Protein AF-A0AAE5VS14-F1 (afdb_monomer)

Structure (mmCIF, N/CA/C/O backbone):
data_AF-A0AAE5VS14-F1
#
_entry.id   AF-A0AAE5VS14-F1
#
loop_
_atom_site.group_PDB
_atom_site.id
_atom_site.type_symbol
_atom_site.label_atom_id
_atom_site.label_alt_id
_atom_site.label_comp_id
_atom_site.label_asym_id
_atom_site.label_entity_id
_atom_site.label_seq_id
_atom_site.pdbx_PDB_ins_code
_atom_site.Cartn_x
_atom_site.Cartn_y
_atom_site.Cartn_z
_atom_site.occupancy
_atom_site.B_iso_or_equiv
_atom_site.auth_seq_id
_atom_site.auth_comp_id
_atom_site.auth_asym_id
_atom_site.auth_atom_id
_atom_site.pdbx_PDB_model_num
ATOM 1 N N . MET A 1 1 ? 14.961 28.000 -51.908 1.00 37.44 1 MET A N 1
ATOM 2 C CA . MET A 1 1 ? 16.000 26.949 -51.874 1.00 37.44 1 MET A CA 1
ATOM 3 C C . MET A 1 1 ? 16.575 26.925 -50.455 1.00 37.44 1 MET A C 1
ATOM 5 O O . MET A 1 1 ? 17.171 27.910 -50.045 1.00 37.44 1 MET A O 1
ATOM 9 N N . LEU A 1 2 ? 16.226 25.896 -49.669 1.00 32.31 2 LEU A N 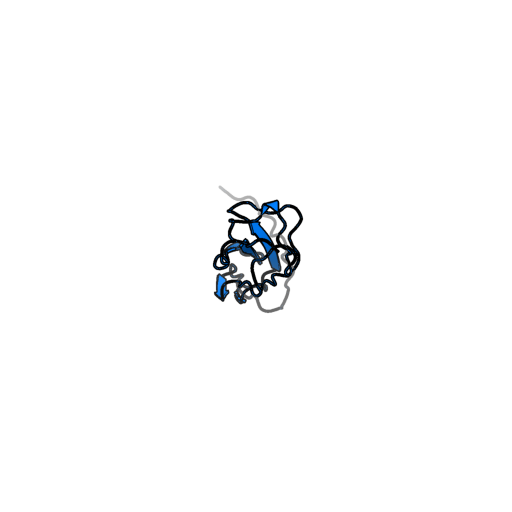1
ATOM 10 C CA . LEU A 1 2 ? 16.603 25.679 -48.256 1.00 32.31 2 LEU A CA 1
ATOM 11 C C . LEU A 1 2 ? 18.138 25.450 -48.143 1.00 32.31 2 LEU A C 1
ATOM 13 O O . LEU A 1 2 ? 18.753 25.036 -49.116 1.00 32.31 2 LEU A O 1
ATOM 17 N N . THR A 1 3 ? 18.859 25.623 -47.025 1.00 39.94 3 THR A N 1
ATOM 18 C CA . THR A 1 3 ? 18.577 25.064 -45.691 1.00 39.94 3 THR A CA 1
ATOM 19 C C . THR A 1 3 ? 19.567 25.609 -44.646 1.00 39.94 3 THR A C 1
ATOM 21 O O . THR A 1 3 ? 20.775 25.649 -44.879 1.00 39.94 3 THR A O 1
ATOM 24 N N . THR A 1 4 ? 19.066 25.965 -43.464 1.00 43.28 4 THR A N 1
ATOM 25 C CA . THR A 1 4 ? 19.843 26.400 -42.294 1.00 43.28 4 THR A CA 1
ATOM 26 C C . THR A 1 4 ? 20.615 25.229 -41.678 1.00 43.28 4 THR A C 1
ATOM 28 O O . THR A 1 4 ? 20.042 24.205 -41.311 1.00 43.28 4 THR A O 1
ATOM 31 N N . LYS A 1 5 ? 21.937 25.386 -41.548 1.00 42.94 5 LYS A N 1
ATOM 32 C CA . LYS A 1 5 ? 22.888 24.402 -41.007 1.00 42.94 5 LYS A CA 1
ATOM 33 C C . LYS A 1 5 ? 22.655 24.202 -39.503 1.00 42.94 5 LYS A C 1
ATOM 35 O O . LYS A 1 5 ? 23.189 24.929 -38.666 1.00 42.94 5 LYS A O 1
ATOM 40 N N . GLN A 1 6 ? 21.824 23.223 -39.161 1.00 40.31 6 GLN A N 1
ATOM 41 C CA . GLN A 1 6 ? 21.499 22.841 -37.790 1.00 40.31 6 GLN A CA 1
ATOM 42 C C . GLN A 1 6 ? 22.789 22.417 -37.060 1.00 40.31 6 GLN A C 1
ATOM 44 O O . GLN A 1 6 ? 23.431 21.428 -37.420 1.00 40.31 6 GLN A O 1
ATOM 49 N N . ARG A 1 7 ? 23.225 23.199 -36.059 1.00 48.75 7 ARG A N 1
ATOM 50 C CA . ARG A 1 7 ? 24.405 22.871 -35.243 1.00 48.75 7 ARG A CA 1
ATOM 51 C C . ARG A 1 7 ? 24.121 21.589 -34.467 1.00 48.75 7 ARG A C 1
ATOM 53 O O . ARG A 1 7 ? 23.408 21.588 -33.467 1.00 48.75 7 ARG A O 1
ATOM 60 N N . LYS A 1 8 ? 24.703 20.505 -34.970 1.00 38.94 8 LYS A N 1
ATOM 61 C CA . LYS A 1 8 ? 24.797 19.177 -34.369 1.00 38.94 8 LYS A CA 1
ATOM 62 C C . LYS A 1 8 ? 25.351 19.338 -32.947 1.00 38.94 8 LYS A C 1
ATOM 64 O O . LYS A 1 8 ? 26.550 19.556 -32.772 1.00 38.94 8 LYS A O 1
ATOM 69 N N . ARG A 1 9 ? 24.484 19.308 -31.927 1.00 51.72 9 ARG A N 1
ATOM 70 C CA . ARG A 1 9 ? 24.926 19.192 -30.531 1.00 51.72 9 ARG A CA 1
ATOM 71 C C . ARG A 1 9 ? 25.739 17.902 -30.460 1.00 51.72 9 ARG A C 1
ATOM 73 O O . ARG A 1 9 ? 25.226 16.835 -30.788 1.00 51.72 9 ARG A O 1
ATOM 80 N N . ARG A 1 10 ? 27.030 18.021 -30.142 1.00 48.91 10 ARG A N 1
ATOM 81 C CA . ARG A 1 10 ? 27.903 16.872 -29.901 1.00 48.91 10 ARG A CA 1
ATOM 82 C C . ARG A 1 10 ? 27.351 16.157 -28.670 1.00 48.91 10 ARG A C 1
ATOM 84 O O . ARG A 1 10 ? 27.578 16.608 -27.555 1.00 48.91 10 ARG A O 1
ATOM 91 N N . PHE A 1 11 ? 26.588 15.089 -28.873 1.00 52.47 11 PHE A N 1
ATOM 92 C CA . PHE A 1 11 ? 26.362 14.117 -27.816 1.00 52.47 11 PHE A CA 1
ATOM 93 C C . PHE A 1 11 ? 27.697 13.408 -27.609 1.00 52.47 11 PHE A C 1
ATOM 95 O O . PHE A 1 11 ? 28.242 12.819 -28.543 1.00 52.47 11 PHE A O 1
ATOM 102 N N . ALA A 1 12 ? 28.272 13.583 -26.422 1.00 47.09 12 ALA A N 1
ATOM 103 C CA . ALA A 1 12 ? 29.456 12.860 -26.001 1.00 47.09 12 ALA A CA 1
ATOM 104 C C . ALA A 1 12 ? 29.220 11.360 -26.221 1.00 47.09 12 ALA A C 1
ATOM 106 O O . ALA A 1 12 ? 28.187 10.823 -25.821 1.00 47.09 12 ALA A O 1
ATOM 107 N N . SER A 1 13 ? 30.163 10.707 -26.894 1.00 51.06 13 SER A N 1
ATOM 108 C CA . SER A 1 13 ? 30.152 9.261 -27.073 1.00 51.06 13 SER A CA 1
ATOM 109 C C . SER A 1 13 ? 30.439 8.619 -25.715 1.00 51.06 13 SER A C 1
ATOM 111 O O . SER A 1 13 ? 31.588 8.566 -25.284 1.00 51.06 13 SER A O 1
ATOM 113 N N . TYR A 1 14 ? 29.391 8.197 -25.009 1.00 48.03 14 TYR A N 1
ATOM 114 C CA . TYR A 1 14 ? 29.505 7.287 -23.875 1.00 48.03 14 TYR A CA 1
ATOM 115 C C . TYR A 1 14 ? 29.403 5.868 -24.436 1.00 48.03 14 TYR A C 1
ATOM 117 O O . TYR A 1 14 ? 28.315 5.386 -24.738 1.00 48.03 14 TYR A O 1
ATOM 125 N N . ILE A 1 15 ? 30.543 5.207 -24.633 1.00 49.66 15 ILE A N 1
ATOM 126 C CA . ILE A 1 15 ? 30.609 3.767 -24.919 1.00 49.66 15 ILE A CA 1
ATOM 127 C C . ILE A 1 15 ? 30.362 2.994 -23.616 1.00 49.66 15 ILE A C 1
ATOM 129 O O . ILE A 1 15 ? 31.256 2.402 -23.026 1.00 49.66 15 ILE A O 1
ATOM 133 N N . GLY A 1 16 ? 29.116 3.046 -23.158 1.00 50.25 16 GLY A N 1
ATOM 134 C CA . GLY A 1 16 ? 28.492 2.076 -22.267 1.00 50.25 16 GLY A CA 1
ATOM 135 C C . GLY A 1 16 ? 27.181 1.683 -22.939 1.00 50.25 16 GLY A C 1
ATOM 136 O O . GLY A 1 16 ? 26.482 2.565 -23.431 1.00 50.25 16 GLY A O 1
ATOM 137 N N . GLY A 1 17 ? 26.909 0.381 -23.069 1.00 56.41 17 GLY A N 1
ATOM 138 C CA . GLY A 1 17 ? 25.864 -0.167 -23.943 1.00 56.41 17 GLY A CA 1
ATOM 139 C C . GLY A 1 17 ? 24.584 0.673 -23.992 1.00 56.41 17 GLY A C 1
ATOM 140 O O . GLY A 1 17 ? 23.976 0.948 -22.957 1.00 56.41 17 GLY A O 1
ATOM 141 N N . VAL A 1 18 ? 24.180 1.079 -25.199 1.00 60.84 18 VAL A N 1
ATOM 142 C CA . VAL A 1 18 ? 22.934 1.819 -25.450 1.00 60.84 18 VAL A CA 1
ATOM 143 C C . VAL A 1 18 ? 21.733 0.902 -25.217 1.00 60.84 18 VAL A C 1
ATOM 145 O O . VAL A 1 18 ? 21.093 0.417 -26.144 1.00 60.84 18 VAL A O 1
ATOM 148 N N . THR A 1 19 ? 21.442 0.605 -23.954 1.00 71.50 19 THR A N 1
ATOM 149 C CA . THR A 1 19 ? 20.184 -0.044 -23.595 1.00 71.50 19 THR A CA 1
ATOM 150 C C . THR A 1 19 ? 19.063 0.954 -23.856 1.00 71.50 19 THR A C 1
ATOM 152 O O . THR A 1 19 ? 19.094 2.085 -23.369 1.00 71.50 19 THR A O 1
ATOM 155 N N . ASN A 1 20 ? 18.104 0.567 -24.700 1.00 85.94 20 ASN A N 1
ATOM 156 C CA . ASN A 1 20 ? 16.943 1.402 -24.978 1.00 85.94 20 ASN A CA 1
ATOM 157 C C . ASN A 1 20 ? 16.159 1.598 -23.667 1.00 85.94 20 ASN A C 1
ATOM 159 O O . ASN A 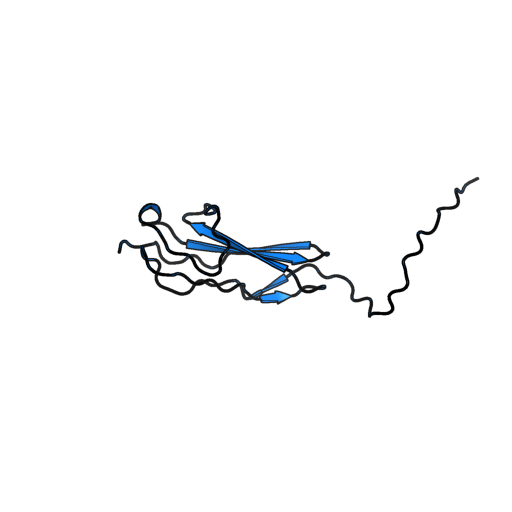1 20 ? 15.796 0.593 -23.047 1.00 85.94 20 ASN A O 1
ATOM 163 N N . PRO A 1 21 ? 15.902 2.840 -23.218 1.00 90.06 21 PRO A N 1
ATOM 164 C CA . PRO A 1 21 ? 15.152 3.067 -21.994 1.00 90.06 21 PRO A CA 1
ATOM 165 C C . PRO A 1 21 ? 13.768 2.410 -22.046 1.00 90.06 21 PRO A C 1
ATOM 167 O O . PRO A 1 21 ? 13.042 2.536 -23.031 1.00 90.06 21 PRO A O 1
ATOM 170 N N . ALA A 1 22 ? 13.397 1.733 -20.963 1.00 93.31 22 ALA A N 1
ATOM 171 C CA . ALA A 1 22 ? 12.118 1.052 -20.812 1.00 93.31 22 ALA A CA 1
ATOM 172 C C . ALA A 1 22 ? 11.367 1.619 -19.606 1.00 93.31 22 ALA A C 1
ATOM 174 O O . ALA A 1 22 ? 11.934 1.783 -18.516 1.00 93.31 22 ALA A O 1
ATOM 175 N N . ALA A 1 23 ? 10.088 1.937 -19.814 1.00 95.19 23 ALA A N 1
ATOM 176 C CA . ALA A 1 23 ? 9.226 2.443 -18.756 1.00 95.19 23 ALA A CA 1
ATOM 177 C C . ALA A 1 23 ? 9.048 1.386 -17.653 1.00 95.19 23 ALA A C 1
ATOM 179 O O . ALA A 1 23 ? 9.096 0.187 -17.944 1.00 95.19 23 ALA A O 1
ATOM 180 N N . PRO A 1 24 ? 8.845 1.802 -16.392 1.00 97.38 24 PRO A N 1
ATOM 181 C CA . PRO A 1 24 ? 8.670 0.847 -15.316 1.00 97.38 24 PRO A CA 1
ATOM 182 C C . PRO A 1 24 ? 7.401 0.014 -15.503 1.00 97.38 24 PRO A C 1
ATOM 184 O O . PRO A 1 24 ? 6.335 0.569 -15.770 1.00 97.38 24 PRO A O 1
ATOM 187 N N . ALA A 1 25 ? 7.496 -1.296 -15.293 1.00 97.38 25 ALA A N 1
ATOM 188 C CA . ALA A 1 25 ? 6.344 -2.193 -15.276 1.00 97.38 25 ALA A CA 1
ATOM 189 C C . ALA A 1 25 ? 6.355 -3.031 -13.998 1.00 97.38 25 ALA A C 1
ATOM 191 O O . ALA A 1 25 ? 7.401 -3.508 -13.562 1.00 97.38 25 ALA A O 1
ATOM 192 N N . ASN A 1 26 ? 5.192 -3.183 -13.367 1.00 97.31 26 ASN A N 1
ATOM 193 C CA . ASN A 1 26 ? 5.065 -3.973 -12.149 1.00 97.31 26 ASN A CA 1
ATOM 194 C C . ASN A 1 26 ? 4.966 -5.461 -12.483 1.00 97.31 26 ASN A C 1
ATOM 196 O O . ASN A 1 26 ? 4.156 -5.851 -13.319 1.00 97.31 26 ASN A O 1
ATOM 200 N N . THR A 1 27 ? 5.775 -6.276 -11.814 1.00 97.06 27 THR A N 1
ATOM 201 C CA . THR A 1 27 ? 5.724 -7.742 -11.915 1.00 97.06 27 THR A CA 1
ATOM 202 C C . THR A 1 27 ? 5.191 -8.384 -10.641 1.00 97.06 27 THR A C 1
ATOM 204 O O . THR A 1 27 ? 4.593 -9.453 -10.701 1.00 97.06 27 THR A O 1
ATOM 207 N N . VAL A 1 28 ? 5.370 -7.723 -9.495 1.00 97.31 28 VAL A N 1
ATOM 208 C CA . VAL A 1 28 ? 4.799 -8.130 -8.207 1.00 97.31 28 VAL A CA 1
ATOM 209 C C . VAL A 1 28 ? 4.247 -6.894 -7.513 1.00 97.31 28 VAL A C 1
ATOM 211 O O . VAL A 1 28 ? 4.983 -5.932 -7.274 1.00 97.31 28 VAL A O 1
ATOM 214 N N . ALA A 1 29 ? 2.959 -6.908 -7.181 1.00 96.12 29 ALA A N 1
ATOM 215 C CA . ALA A 1 29 ? 2.319 -5.799 -6.485 1.00 96.12 29 ALA A CA 1
ATOM 216 C C . ALA A 1 29 ? 2.912 -5.603 -5.073 1.00 96.12 29 ALA A C 1
ATOM 218 O O . ALA A 1 29 ? 3.357 -6.570 -4.447 1.00 96.12 29 ALA A O 1
ATOM 219 N N . PRO A 1 30 ? 2.914 -4.371 -4.535 1.00 97.44 30 PRO A N 1
ATOM 220 C CA . PRO A 1 30 ? 3.228 -4.158 -3.130 1.00 97.44 30 PRO A CA 1
ATOM 221 C C . PRO A 1 30 ? 2.201 -4.866 -2.238 1.00 97.44 30 PRO A C 1
ATOM 223 O O . PRO A 1 30 ? 1.017 -4.963 -2.567 1.00 97.44 30 PRO A O 1
ATOM 226 N N . ALA A 1 31 ? 2.651 -5.329 -1.080 1.00 97.81 31 ALA A N 1
ATOM 227 C CA . ALA A 1 31 ? 1.836 -6.023 -0.093 1.00 97.81 31 ALA A CA 1
ATOM 228 C C . ALA A 1 31 ? 1.992 -5.368 1.279 1.00 97.81 31 ALA A C 1
ATOM 230 O O . ALA A 1 31 ? 3.013 -4.740 1.560 1.00 97.81 31 ALA A O 1
ATOM 231 N N . ILE A 1 32 ? 0.980 -5.532 2.127 1.00 98.56 32 ILE A N 1
ATOM 232 C CA . ILE A 1 32 ? 1.004 -5.100 3.525 1.00 98.56 32 ILE A CA 1
ATOM 233 C C . ILE A 1 32 ? 0.928 -6.344 4.404 1.00 98.56 32 ILE A C 1
ATOM 235 O O . ILE A 1 32 ? 0.075 -7.202 4.187 1.00 98.56 32 ILE A O 1
ATOM 239 N N . THR A 1 33 ? 1.799 -6.417 5.403 1.00 98.38 33 THR A N 1
ATOM 240 C CA . THR A 1 33 ? 1.792 -7.444 6.449 1.00 98.38 33 THR A CA 1
ATOM 241 C C . THR A 1 33 ? 1.569 -6.811 7.819 1.00 98.38 33 THR A C 1
ATOM 243 O O . THR A 1 33 ? 1.942 -5.656 8.034 1.00 98.38 33 THR A O 1
ATOM 246 N N . GLY A 1 34 ? 1.025 -7.590 8.753 1.00 97.81 34 GLY A N 1
ATOM 247 C CA . GLY A 1 34 ? 0.657 -7.144 10.098 1.00 97.81 34 GLY A CA 1
ATOM 248 C C . GLY A 1 34 ? -0.858 -7.057 10.282 1.00 97.81 34 GLY A C 1
ATOM 249 O O . GLY A 1 34 ? -1.628 -7.238 9.336 1.00 97.81 34 GLY A O 1
ATOM 250 N N . THR A 1 35 ? -1.282 -6.788 11.514 1.00 97.81 35 THR A N 1
ATOM 251 C CA . THR A 1 35 ? -2.700 -6.665 11.870 1.00 97.81 35 THR A CA 1
ATOM 252 C C . THR A 1 35 ? -3.134 -5.210 11.756 1.00 97.81 35 THR A C 1
ATOM 254 O O . THR A 1 35 ? -2.514 -4.325 12.342 1.00 97.81 35 THR A O 1
ATOM 257 N N . ALA A 1 36 ? -4.213 -4.950 11.014 1.00 98.00 36 ALA A N 1
ATOM 258 C CA . ALA A 1 36 ? -4.815 -3.623 10.932 1.00 98.00 36 ALA A CA 1
ATOM 259 C C . ALA A 1 36 ? -5.550 -3.305 12.246 1.00 98.00 36 ALA A C 1
ATOM 261 O O . ALA A 1 36 ? -6.754 -3.495 12.364 1.00 98.00 36 ALA A O 1
ATOM 262 N N . GLN A 1 37 ? -4.805 -2.851 13.247 1.00 98.56 37 GLN A N 1
ATOM 263 C CA . GLN A 1 37 ? -5.300 -2.480 14.570 1.00 98.56 37 GLN A CA 1
ATOM 264 C C . GLN A 1 37 ? -4.597 -1.202 15.022 1.00 98.56 37 GLN A C 1
ATOM 266 O O . GLN A 1 37 ? -3.434 -0.967 14.682 1.00 98.56 37 GLN A O 1
ATOM 271 N N . VAL A 1 38 ? -5.300 -0.362 15.778 1.00 98.44 38 VAL A N 1
ATOM 272 C CA . VAL A 1 38 ? -4.721 0.863 16.342 1.00 98.44 38 VAL A CA 1
ATOM 273 C C . VAL A 1 38 ? -3.477 0.529 17.168 1.00 98.44 38 VAL A C 1
ATOM 275 O O . VAL A 1 38 ? -3.504 -0.351 18.022 1.00 98.44 38 VAL A O 1
ATOM 278 N N . GLY A 1 39 ? -2.373 1.229 16.900 1.00 97.81 39 GLY A N 1
ATOM 279 C CA . GLY A 1 39 ? -1.103 1.019 17.602 1.00 97.81 39 GLY A CA 1
ATOM 280 C C . GLY A 1 39 ? -0.273 -0.176 17.113 1.00 97.81 39 GLY A C 1
ATOM 281 O O . GLY A 1 39 ? 0.901 -0.263 17.467 1.00 97.81 39 GLY A O 1
ATOM 282 N N . GLN A 1 40 ? -0.819 -1.056 16.266 1.00 98.19 40 GLN A N 1
ATOM 283 C CA . GLN A 1 40 ? -0.057 -2.152 15.661 1.00 98.19 40 GLN A CA 1
ATOM 284 C C . GLN A 1 40 ? 0.703 -1.683 14.420 1.00 98.19 40 GLN A C 1
ATOM 286 O O . GLN A 1 40 ? 0.249 -0.824 13.665 1.00 98.19 40 GLN A O 1
ATOM 291 N N . THR A 1 41 ? 1.888 -2.251 14.200 1.00 98.44 41 THR A N 1
ATOM 292 C CA . THR A 1 41 ? 2.709 -1.885 13.041 1.00 98.44 41 THR A CA 1
ATOM 293 C C . THR A 1 41 ? 2.277 -2.668 11.810 1.00 98.44 41 THR A C 1
ATOM 295 O O . THR A 1 41 ? 2.299 -3.898 11.794 1.00 98.44 41 THR A O 1
ATOM 298 N N . LEU A 1 42 ? 1.949 -1.936 10.750 1.00 98.62 42 LEU A N 1
ATOM 299 C CA . LEU A 1 42 ? 1.845 -2.454 9.396 1.00 98.62 42 LEU A CA 1
ATOM 300 C C . LEU A 1 42 ? 3.166 -2.222 8.668 1.00 98.62 42 LEU A C 1
ATOM 302 O O . LEU A 1 42 ? 3.723 -1.123 8.707 1.00 98.62 42 LEU A O 1
ATOM 306 N N . THR A 1 43 ? 3.632 -3.239 7.954 1.00 98.50 43 THR A N 1
ATOM 307 C CA . THR A 1 43 ? 4.854 -3.179 7.144 1.00 98.50 43 THR A CA 1
ATOM 308 C C . THR A 1 43 ? 4.488 -3.375 5.687 1.00 98.50 43 THR A C 1
ATOM 310 O O . THR A 1 43 ? 3.740 -4.291 5.352 1.00 98.50 43 THR A O 1
ATOM 313 N N . ALA A 1 44 ? 5.010 -2.520 4.813 1.00 97.81 44 ALA A N 1
ATOM 314 C CA . ALA A 1 44 ? 4.743 -2.596 3.386 1.00 97.81 44 ALA A CA 1
ATOM 315 C C . ALA A 1 44 ? 5.977 -3.036 2.597 1.00 97.81 44 ALA A C 1
ATOM 317 O O . ALA A 1 44 ? 7.069 -2.492 2.770 1.00 97.81 44 ALA A O 1
ATOM 318 N N . SER A 1 45 ? 5.775 -3.962 1.662 1.00 95.75 45 SER A N 1
ATOM 319 C CA . SER A 1 45 ? 6.756 -4.266 0.625 1.00 95.75 45 SER A CA 1
ATOM 320 C C . SER A 1 45 ? 6.676 -3.233 -0.501 1.00 95.75 45 SER A C 1
ATOM 322 O O . SER A 1 45 ? 5.628 -2.641 -0.765 1.00 95.75 45 SER A O 1
ATOM 324 N N . ALA A 1 46 ? 7.798 -3.000 -1.180 1.00 90.25 46 ALA A N 1
ATOM 325 C CA . ALA A 1 46 ? 7.826 -2.120 -2.344 1.00 90.25 46 ALA A CA 1
ATOM 326 C C . ALA A 1 46 ? 7.091 -2.735 -3.551 1.00 90.25 46 ALA A C 1
ATOM 328 O O . ALA A 1 46 ? 6.567 -1.994 -4.376 1.00 90.25 46 ALA A O 1
ATOM 329 N N . GLY A 1 47 ? 7.009 -4.065 -3.636 1.00 94.12 47 GLY A N 1
ATOM 330 C CA . GLY A 1 47 ? 6.709 -4.773 -4.880 1.00 94.12 47 GLY A CA 1
ATOM 331 C C . GLY A 1 47 ? 7.959 -4.913 -5.755 1.00 94.12 47 GLY A C 1
ATOM 332 O O . GLY A 1 47 ? 9.055 -4.497 -5.373 1.00 94.12 47 GLY A O 1
ATOM 333 N N . THR A 1 48 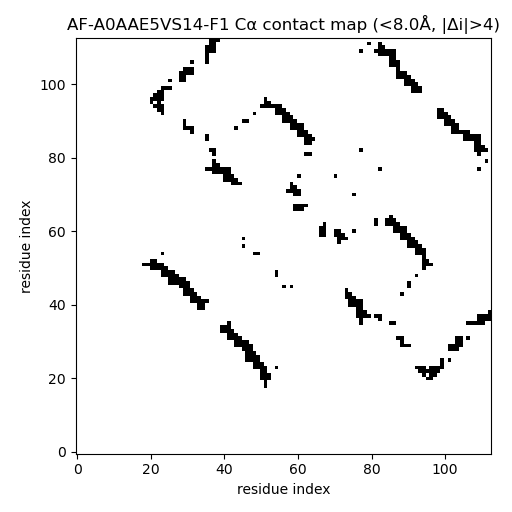? 7.798 -5.498 -6.937 1.00 96.44 48 THR A N 1
ATOM 334 C CA . THR A 1 48 ? 8.881 -5.693 -7.909 1.00 96.44 48 THR A CA 1
ATOM 335 C C . THR A 1 48 ? 8.530 -5.000 -9.213 1.00 96.44 48 THR A C 1
ATOM 337 O O . THR A 1 48 ? 7.400 -5.093 -9.699 1.00 96.44 48 THR A O 1
ATOM 340 N N . PHE A 1 49 ? 9.510 -4.290 -9.769 1.00 96.94 49 PHE A N 1
ATOM 341 C CA . PHE A 1 49 ? 9.362 -3.542 -11.007 1.00 96.94 49 PHE A CA 1
ATOM 342 C C . PHE A 1 49 ? 10.533 -3.821 -11.934 1.00 96.94 49 PHE A C 1
ATOM 344 O O . PHE A 1 49 ? 11.686 -3.857 -11.505 1.00 96.94 49 PHE A O 1
ATOM 351 N N . THR A 1 50 ? 10.226 -3.976 -13.212 1.00 96.50 50 THR A N 1
ATOM 352 C CA . THR A 1 50 ? 11.205 -3.895 -14.293 1.00 96.50 50 THR A CA 1
ATOM 353 C C . THR A 1 50 ? 11.314 -2.449 -14.770 1.00 96.50 50 THR A C 1
ATOM 355 O O . THR A 1 50 ? 10.517 -1.594 -14.381 1.00 96.50 50 THR A O 1
ATOM 358 N N . GLY A 1 51 ? 12.317 -2.158 -15.593 1.00 94.19 51 GLY A N 1
ATOM 359 C CA . GLY A 1 51 ? 12.543 -0.840 -16.178 1.00 94.19 51 GLY A CA 1
ATOM 360 C C . GLY A 1 51 ? 14.023 -0.608 -16.448 1.00 94.19 51 GLY A C 1
ATOM 361 O O . GLY A 1 51 ? 14.887 -1.206 -15.805 1.00 94.19 51 GLY A O 1
ATOM 362 N N . THR A 1 52 ? 14.322 0.251 -17.418 1.00 93.38 52 THR A N 1
ATOM 363 C CA . THR A 1 52 ? 15.703 0.599 -17.767 1.00 93.38 52 THR A CA 1
ATOM 364 C C . THR A 1 52 ? 15.809 2.109 -17.978 1.00 93.38 52 THR A C 1
ATOM 366 O O . THR A 1 52 ? 15.083 2.646 -18.815 1.00 93.38 52 THR A O 1
ATOM 369 N N . PRO A 1 53 ? 16.674 2.824 -17.234 1.00 91.44 53 PRO A N 1
ATOM 370 C CA . PRO A 1 53 ? 17.440 2.347 -16.074 1.00 91.44 53 PRO A CA 1
ATOM 371 C C . PRO A 1 53 ? 16.528 1.864 -14.932 1.00 91.44 53 PRO A C 1
ATOM 373 O O . PRO A 1 53 ? 15.320 2.118 -14.958 1.00 91.44 53 PRO A O 1
ATOM 376 N N . THR A 1 54 ? 17.107 1.170 -13.944 1.00 94.56 54 THR A N 1
ATOM 377 C CA . THR A 1 54 ? 16.375 0.670 -12.770 1.00 94.56 54 THR A CA 1
ATOM 378 C C . THR A 1 54 ? 15.519 1.784 -12.155 1.00 94.56 54 THR A C 1
ATOM 380 O O . THR A 1 54 ? 16.056 2.857 -11.864 1.00 94.56 54 THR A O 1
ATOM 383 N N . PRO A 1 55 ? 14.205 1.571 -11.963 1.00 96.50 55 PRO A N 1
ATOM 384 C CA . PRO A 1 55 ? 13.326 2.612 -11.446 1.00 96.50 55 PRO A CA 1
ATOM 385 C C . PRO A 1 55 ? 13.634 2.981 -9.990 1.00 96.50 55 PRO A C 1
ATOM 387 O O . PRO A 1 55 ? 13.867 2.110 -9.153 1.00 96.50 55 PRO A O 1
ATOM 390 N N . THR A 1 56 ? 13.534 4.267 -9.661 1.00 97.06 56 THR A N 1
ATOM 391 C CA . THR A 1 56 ? 13.432 4.739 -8.275 1.00 97.06 56 THR A CA 1
ATOM 392 C C . THR A 1 56 ? 12.030 4.454 -7.748 1.00 97.06 56 THR A C 1
ATOM 394 O O . THR A 1 56 ? 11.045 4.641 -8.470 1.00 97.06 56 THR A O 1
ATOM 397 N N . ILE A 1 57 ? 11.941 4.016 -6.493 1.00 96.88 57 ILE A N 1
ATOM 398 C CA . ILE A 1 57 ? 10.686 3.621 -5.860 1.00 96.88 57 ILE A CA 1
ATOM 399 C C . ILE A 1 57 ? 10.319 4.590 -4.737 1.00 96.88 57 ILE A C 1
ATOM 401 O O . ILE A 1 57 ? 11.052 4.721 -3.761 1.00 96.88 57 ILE A O 1
ATOM 405 N N . ASP A 1 58 ? 9.140 5.191 -4.852 1.00 96.62 58 ASP A N 1
ATOM 406 C CA . ASP A 1 58 ? 8.507 6.007 -3.819 1.00 96.62 58 ASP A CA 1
ATOM 407 C C . ASP A 1 58 ? 7.253 5.306 -3.295 1.00 96.62 58 ASP A C 1
ATOM 409 O O . ASP A 1 58 ? 6.621 4.519 -4.003 1.00 96.62 58 ASP A O 1
ATOM 413 N N . ARG A 1 59 ? 6.853 5.598 -2.057 1.00 96.88 59 ARG A N 1
ATOM 414 C CA . ARG A 1 59 ? 5.687 4.963 -1.435 1.00 96.88 59 ARG A CA 1
ATOM 415 C C . ARG A 1 59 ? 4.859 5.965 -0.656 1.00 96.88 59 ARG A C 1
ATOM 417 O O . ARG A 1 59 ? 5.402 6.922 -0.125 1.00 96.88 59 ARG A O 1
ATOM 424 N N . GLN A 1 60 ? 3.560 5.715 -0.573 1.00 98.19 60 GLN A N 1
ATOM 425 C CA . GLN A 1 60 ? 2.602 6.556 0.136 1.00 98.19 60 GLN A CA 1
ATOM 426 C C . GLN A 1 60 ? 1.528 5.680 0.779 1.00 98.19 60 GLN A C 1
ATOM 428 O O . GLN A 1 60 ? 0.869 4.904 0.083 1.00 98.19 60 GLN A O 1
ATOM 433 N N . TRP A 1 61 ? 1.327 5.813 2.088 1.00 98.56 61 TRP A N 1
ATOM 434 C CA . TRP A 1 61 ? 0.229 5.141 2.780 1.00 98.56 61 TRP A CA 1
ATOM 435 C C . TRP A 1 61 ? -1.104 5.847 2.536 1.00 98.56 61 TRP A C 1
ATOM 437 O O . TRP A 1 61 ? -1.176 7.078 2.465 1.00 98.56 61 TRP A O 1
ATOM 447 N N . ILE A 1 62 ? -2.158 5.049 2.400 1.00 98.69 62 ILE A N 1
ATOM 448 C CA . ILE A 1 62 ? -3.520 5.478 2.099 1.00 98.69 62 ILE A CA 1
ATOM 449 C C . ILE A 1 62 ? -4.455 4.824 3.113 1.00 98.69 62 ILE A C 1
ATOM 451 O O . ILE A 1 62 ? -4.426 3.606 3.286 1.00 98.69 62 ILE A O 1
ATOM 455 N N . VAL A 1 63 ? -5.315 5.616 3.746 1.00 98.69 63 VAL A N 1
ATOM 456 C CA . VAL A 1 63 ? -6.315 5.140 4.706 1.00 98.69 63 VAL A CA 1
ATOM 457 C C . VAL A 1 63 ? -7.693 5.593 4.248 1.00 98.69 63 VAL A C 1
ATOM 459 O O . VAL A 1 63 ? -7.919 6.775 3.998 1.00 98.69 63 VAL A O 1
ATOM 462 N N . GLY A 1 64 ? -8.623 4.647 4.097 1.00 97.44 64 GLY A N 1
ATOM 463 C CA . GLY A 1 64 ? -9.990 4.949 3.655 1.00 97.44 64 GLY A CA 1
ATOM 464 C C . GLY A 1 64 ? -10.062 5.649 2.292 1.00 97.44 64 GLY A C 1
ATOM 465 O O . GLY A 1 64 ? -10.993 6.406 2.050 1.00 97.44 64 GLY A O 1
ATOM 466 N N . GLY A 1 65 ? -9.063 5.437 1.429 1.00 97.19 65 GLY A N 1
ATOM 467 C CA . GLY A 1 65 ? -8.972 6.058 0.104 1.00 97.19 65 GLY A CA 1
ATOM 468 C C . GLY A 1 65 ? -8.192 7.375 0.046 1.00 97.19 65 GLY A C 1
ATOM 469 O O . GLY A 1 65 ? -7.907 7.840 -1.054 1.00 97.19 65 GLY A O 1
ATOM 470 N N . PHE A 1 66 ? -7.773 7.936 1.183 1.00 97.88 66 PHE A N 1
ATOM 471 C CA . PHE A 1 66 ? -7.032 9.200 1.237 1.00 97.88 66 PHE A CA 1
ATOM 472 C C . PHE A 1 66 ? -5.564 8.989 1.604 1.00 97.88 66 PHE A C 1
ATOM 474 O O . PHE A 1 66 ? -5.243 8.183 2.477 1.00 97.88 66 PHE A O 1
ATOM 481 N N . GLU A 1 67 ? -4.664 9.719 0.944 1.00 97.69 67 GLU A N 1
ATOM 482 C CA . GLU A 1 67 ? -3.239 9.715 1.281 1.00 97.69 67 GLU A CA 1
ATOM 483 C C . GLU A 1 67 ? -3.018 10.291 2.684 1.00 97.69 67 GLU A C 1
ATOM 485 O O . GLU A 1 67 ? -3.582 11.326 3.034 1.00 97.69 67 GLU A O 1
ATOM 490 N N . VAL A 1 68 ? -2.180 9.632 3.485 1.00 97.81 68 VAL A N 1
ATOM 491 C CA . VAL A 1 68 ? -1.789 10.127 4.808 1.00 97.81 68 VAL A CA 1
ATOM 492 C C . VAL A 1 68 ? -0.551 11.022 4.672 1.00 97.81 68 VAL A C 1
ATOM 494 O O . VAL A 1 68 ? 0.527 10.510 4.353 1.00 97.81 68 VAL A O 1
ATOM 497 N N . PRO A 1 69 ? -0.640 12.340 4.928 1.00 96.38 69 PRO A N 1
ATOM 498 C CA . PRO A 1 69 ? 0.500 13.238 4.766 1.00 96.38 69 PRO A CA 1
ATOM 499 C C . 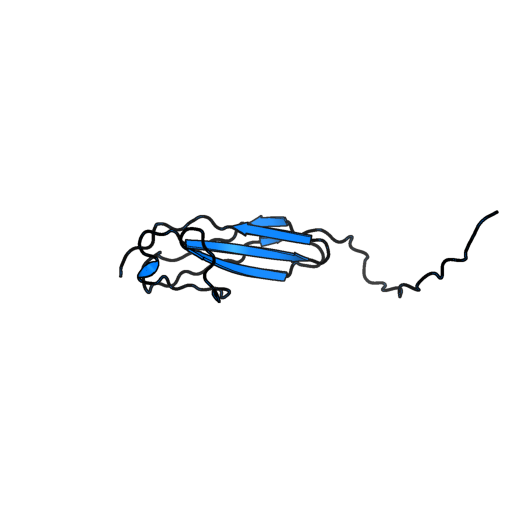PRO A 1 69 ? 1.717 12.786 5.585 1.00 96.38 69 PRO A C 1
ATOM 501 O O . PRO A 1 69 ? 1.594 12.436 6.759 1.00 96.38 69 PRO A O 1
ATOM 504 N N . GLY A 1 70 ? 2.894 12.771 4.956 1.00 96.00 70 GLY A N 1
AT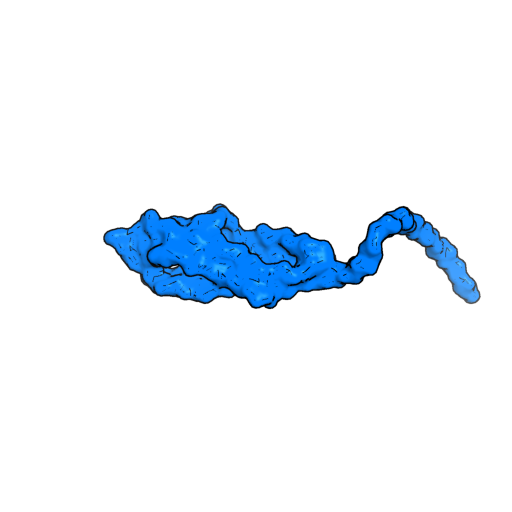OM 505 C CA . GLY A 1 70 ? 4.153 12.375 5.600 1.00 96.00 70 GLY A CA 1
ATOM 506 C C . GLY A 1 70 ? 4.378 10.863 5.723 1.00 96.00 70 GLY A C 1
ATOM 507 O O . GLY A 1 70 ? 5.467 10.437 6.105 1.00 96.00 70 GLY A O 1
ATOM 508 N N . ALA A 1 71 ? 3.395 10.029 5.378 1.00 97.31 71 ALA A N 1
ATOM 509 C CA . ALA A 1 71 ? 3.502 8.580 5.502 1.00 97.31 71 ALA A CA 1
ATOM 510 C C . ALA A 1 71 ? 4.176 7.945 4.270 1.00 97.31 71 ALA A C 1
ATOM 512 O O . ALA A 1 71 ? 3.542 7.244 3.478 1.00 97.31 71 ALA A O 1
ATOM 513 N N . PHE A 1 72 ? 5.484 8.176 4.131 1.00 96.62 72 PHE A N 1
ATOM 514 C CA . PHE A 1 72 ? 6.314 7.627 3.047 1.00 96.62 72 PHE A CA 1
ATOM 515 C C . PHE A 1 72 ? 7.197 6.441 3.490 1.00 96.62 72 PHE A C 1
ATOM 517 O O . PHE A 1 72 ? 7.748 5.713 2.659 1.00 96.62 72 PHE A O 1
ATOM 524 N N . GLY A 1 73 ? 7.327 6.217 4.803 1.00 95.12 73 GLY A N 1
ATOM 525 C CA . GLY A 1 73 ? 8.210 5.211 5.413 1.00 95.12 73 GLY A CA 1
ATOM 526 C C . GLY A 1 73 ? 7.666 3.781 5.364 1.00 95.12 73 GLY A C 1
ATOM 527 O O . GLY A 1 73 ? 6.456 3.578 5.249 1.00 95.12 73 GLY A O 1
ATOM 528 N N . LEU A 1 74 ? 8.559 2.780 5.406 1.00 96.56 74 LEU A N 1
ATOM 529 C CA . LEU A 1 74 ? 8.239 1.351 5.202 1.00 96.56 74 LEU A CA 1
ATOM 530 C C . LEU A 1 74 ? 7.138 0.817 6.118 1.00 96.56 74 LEU A C 1
ATOM 532 O O . LEU A 1 74 ? 6.433 -0.121 5.745 1.00 96.56 74 LEU A O 1
ATOM 536 N N . THR A 1 75 ? 6.980 1.446 7.273 1.00 98.00 75 THR A N 1
ATOM 537 C CA . THR A 1 75 ? 5.992 1.106 8.281 1.00 98.00 75 THR A CA 1
ATOM 538 C C . THR A 1 75 ? 4.920 2.183 8.410 1.00 98.00 75 THR A C 1
ATOM 540 O O . THR A 1 75 ? 5.122 3.352 8.069 1.00 98.00 75 THR A O 1
ATOM 543 N N . PHE A 1 76 ? 3.764 1.770 8.913 1.00 98.31 76 PHE A N 1
ATOM 544 C CA . PHE A 1 76 ? 2.667 2.645 9.293 1.00 98.31 76 PHE A CA 1
ATOM 545 C C . PHE A 1 76 ? 1.970 2.082 10.523 1.00 98.31 76 PHE A C 1
ATOM 547 O O . PHE A 1 76 ? 1.792 0.873 10.640 1.00 98.31 76 PHE A O 1
ATOM 554 N N . VAL A 1 77 ? 1.568 2.965 11.430 1.00 98.38 77 VAL A N 1
ATOM 555 C CA . VAL A 1 77 ? 0.827 2.603 12.638 1.00 98.38 77 VAL A CA 1
ATOM 556 C C . VAL A 1 77 ? -0.550 3.262 12.552 1.00 98.38 77 VAL A C 1
ATOM 558 O O . VAL A 1 77 ? -0.616 4.497 12.600 1.00 98.38 77 VAL A O 1
ATOM 561 N N . PRO A 1 78 ? -1.638 2.482 12.397 1.00 98.12 78 PRO A N 1
ATOM 562 C CA . PRO A 1 78 ? -2.992 3.016 12.396 1.00 98.12 78 PRO A CA 1
ATOM 563 C C . PRO A 1 78 ? -3.322 3.739 13.704 1.00 98.12 78 PRO A C 1
ATOM 565 O O . PRO A 1 78 ? -2.898 3.340 14.794 1.00 98.12 78 PRO A O 1
ATOM 568 N N . ARG A 1 79 ? -4.105 4.810 13.590 1.00 97.75 79 ARG A N 1
ATOM 569 C CA . ARG A 1 79 ? -4.531 5.682 14.691 1.00 97.75 79 ARG A CA 1
ATOM 570 C C . ARG A 1 79 ? -6.013 5.471 14.984 1.00 97.75 79 ARG A C 1
ATOM 572 O O . ARG A 1 79 ? -6.741 4.926 14.163 1.00 97.75 79 ARG A O 1
ATOM 579 N N . ALA A 1 80 ? -6.494 5.979 16.117 1.00 97.75 80 ALA A N 1
ATOM 580 C CA . ALA A 1 80 ? -7.906 5.861 16.502 1.00 97.75 80 ALA A CA 1
ATOM 581 C C . ALA A 1 80 ? -8.885 6.359 15.415 1.00 97.75 80 ALA A C 1
ATOM 583 O O . ALA A 1 80 ? -9.913 5.740 15.169 1.00 97.75 80 ALA A O 1
ATOM 584 N N . GLN A 1 81 ? -8.532 7.430 14.698 1.00 97.44 81 GLN A N 1
ATOM 585 C CA . GLN A 1 81 ? -9.329 7.983 13.592 1.00 97.44 81 GLN A CA 1
ATOM 586 C C . GLN A 1 81 ? -9.402 7.087 12.337 1.00 97.44 81 GLN A C 1
ATOM 588 O O . GLN A 1 81 ? -10.139 7.397 11.394 1.00 97.44 81 GLN A O 1
ATOM 593 N N . ASP A 1 82 ? -8.597 6.026 12.284 1.00 98.06 82 ASP A N 1
ATOM 594 C CA . ASP A 1 82 ? -8.511 5.107 11.152 1.00 98.06 82 ASP A CA 1
ATOM 595 C C . ASP A 1 82 ? -9.426 3.887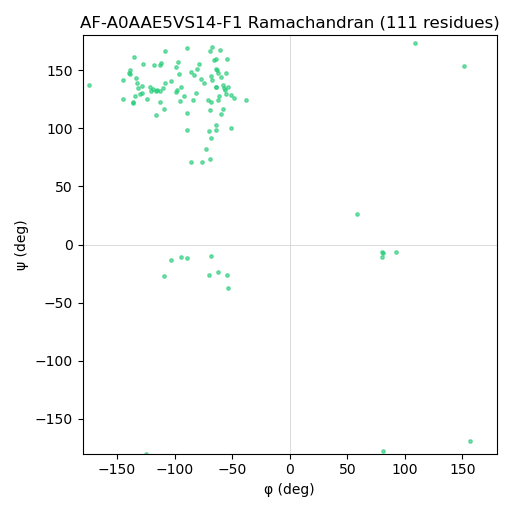 11.334 1.00 98.06 82 ASP A C 1
ATOM 597 O O . ASP A 1 82 ? -9.639 3.149 10.374 1.00 98.06 82 ASP A O 1
ATOM 601 N N . VAL A 1 83 ? -10.001 3.691 12.530 1.00 98.44 83 VAL A N 1
ATOM 602 C CA . VAL A 1 83 ? -10.909 2.576 12.839 1.00 98.44 83 VAL A CA 1
ATOM 603 C C . VAL A 1 83 ? -12.064 2.516 11.836 1.00 98.44 83 VAL A C 1
ATOM 605 O O . VAL A 1 83 ? -12.652 3.533 11.463 1.00 98.44 83 VAL A O 1
ATOM 608 N N . GLY A 1 84 ? -12.364 1.305 11.364 1.00 98.25 84 GLY A N 1
ATOM 609 C CA . GLY A 1 84 ? -13.377 1.039 10.342 1.00 98.25 84 GLY A CA 1
ATOM 610 C C . GLY A 1 84 ? -12.915 1.292 8.901 1.00 98.25 84 GLY A C 1
ATOM 611 O O . GLY A 1 84 ? -13.628 0.928 7.967 1.00 98.25 84 GLY A O 1
ATOM 612 N N . LYS A 1 85 ? -11.724 1.866 8.682 1.00 98.56 85 LYS A N 1
ATOM 613 C CA . LYS A 1 85 ? -11.169 2.115 7.341 1.00 98.56 85 LYS A CA 1
ATOM 614 C C . LYS A 1 85 ? -10.175 1.027 6.951 1.00 98.56 85 LYS A C 1
ATOM 616 O O . LYS A 1 85 ? -9.507 0.445 7.797 1.00 98.56 85 LYS A O 1
ATOM 621 N N . THR A 1 86 ? -10.026 0.778 5.654 1.00 98.50 86 THR A N 1
ATOM 622 C CA . THR A 1 86 ? -8.957 -0.087 5.130 1.00 98.50 86 THR A CA 1
ATOM 623 C C . THR A 1 86 ? -7.676 0.708 4.908 1.00 98.50 86 THR A C 1
ATOM 625 O O . THR A 1 86 ? -7.739 1.869 4.486 1.00 98.50 86 THR A O 1
ATOM 628 N N . VAL A 1 87 ? -6.526 0.059 5.075 1.00 98.69 87 VAL A N 1
ATOM 629 C CA . VAL A 1 87 ? -5.212 0.621 4.755 1.00 98.69 87 VAL A CA 1
ATOM 630 C C . VAL A 1 87 ? -4.705 0.034 3.437 1.00 98.69 87 VAL A C 1
ATOM 632 O O . VAL A 1 87 ? -4.881 -1.152 3.153 1.00 98.69 87 VAL A O 1
ATOM 635 N N . ARG A 1 88 ? -4.077 0.871 2.613 1.00 98.62 88 ARG A N 1
ATOM 636 C CA . ARG A 1 88 ? -3.344 0.493 1.399 1.00 98.62 88 ARG A CA 1
ATOM 637 C C . ARG A 1 88 ? -2.014 1.233 1.349 1.00 98.62 88 ARG A C 1
ATOM 639 O O . ARG A 1 88 ? -1.849 2.281 1.971 1.00 98.62 88 ARG A O 1
ATOM 646 N N . VAL A 1 89 ? -1.087 0.726 0.548 1.00 98.44 89 VAL A N 1
ATOM 647 C CA . VAL A 1 89 ? 0.120 1.455 0.158 1.00 98.44 89 VAL A CA 1
ATOM 648 C C . VAL A 1 89 ? 0.116 1.628 -1.355 1.00 98.44 89 VAL A C 1
ATOM 650 O O . VAL A 1 89 ? -0.179 0.691 -2.100 1.00 98.44 89 VAL A O 1
ATOM 653 N N . ARG A 1 90 ? 0.418 2.841 -1.819 1.00 98.19 90 ARG A N 1
ATOM 654 C CA . ARG A 1 90 ? 0.742 3.112 -3.218 1.00 98.19 90 ARG A CA 1
ATOM 655 C C . ARG A 1 90 ? 2.247 3.098 -3.371 1.00 98.19 90 ARG A C 1
ATOM 657 O O . ARG A 1 90 ? 2.919 3.911 -2.742 1.00 98.19 90 ARG A O 1
ATOM 664 N N . THR A 1 91 ? 2.746 2.261 -4.265 1.00 98.19 91 THR A N 1
ATOM 665 C CA . THR A 1 91 ? 4.116 2.350 -4.754 1.00 98.19 91 THR A CA 1
ATOM 666 C C . THR A 1 91 ? 4.133 3.067 -6.098 1.00 98.19 91 THR A C 1
ATOM 668 O O . THR A 1 91 ? 3.374 2.722 -7.004 1.00 98.19 91 THR A O 1
ATOM 671 N N . ARG A 1 92 ? 5.014 4.056 -6.233 1.00 97.56 92 ARG A N 1
ATOM 672 C CA . ARG A 1 92 ? 5.319 4.747 -7.483 1.00 97.56 92 ARG A CA 1
ATOM 673 C C . ARG A 1 92 ? 6.714 4.343 -7.935 1.00 97.56 92 ARG A C 1
ATOM 675 O O . ARG A 1 92 ? 7.685 4.665 -7.259 1.00 97.56 92 ARG A O 1
ATOM 682 N N . ALA A 1 93 ? 6.813 3.681 -9.081 1.00 97.50 93 ALA A N 1
ATOM 683 C CA . ALA A 1 93 ? 8.090 3.424 -9.733 1.00 97.50 93 ALA A CA 1
ATOM 684 C C . ALA A 1 93 ? 8.320 4.465 -10.830 1.00 97.50 93 ALA A C 1
ATOM 686 O O . ALA A 1 93 ? 7.416 4.746 -11.621 1.00 97.50 93 ALA A O 1
ATOM 687 N N . GLN A 1 94 ? 9.515 5.048 -10.876 1.00 96.56 94 GLN A N 1
ATOM 688 C CA . GLN A 1 94 ? 9.880 6.102 -11.818 1.00 96.56 94 GLN A CA 1
ATOM 689 C C . GLN A 1 94 ? 11.251 5.826 -12.438 1.00 96.56 94 GLN A C 1
ATOM 691 O O . GLN A 1 94 ? 12.233 5.650 -11.728 1.00 96.56 94 GLN A O 1
ATOM 696 N N . SER A 1 95 ? 11.328 5.859 -13.765 1.00 93.75 95 SER A N 1
ATOM 697 C CA . SER A 1 95 ? 12.583 5.892 -14.521 1.00 93.75 95 SER A CA 1
ATOM 698 C C . SER A 1 95 ? 12.598 7.099 -15.465 1.00 93.75 95 SER A C 1
ATOM 700 O O . SER A 1 95 ? 11.641 7.875 -15.525 1.00 93.75 95 SER A O 1
ATOM 702 N N . LEU A 1 96 ? 13.683 7.262 -16.228 1.00 91.75 96 LEU A N 1
ATOM 703 C CA . LEU A 1 96 ?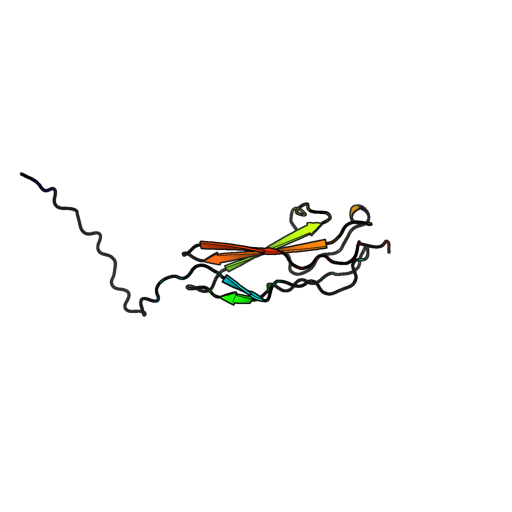 13.758 8.277 -17.287 1.00 91.75 96 LEU A CA 1
ATOM 704 C C . LEU A 1 96 ? 12.724 8.050 -18.402 1.00 91.75 96 LEU A C 1
ATOM 706 O O . LEU A 1 96 ? 12.355 8.997 -19.088 1.00 91.75 96 LEU A O 1
ATOM 710 N N . ALA A 1 97 ? 12.253 6.812 -18.574 1.00 93.12 97 ALA A N 1
ATOM 711 C CA . ALA A 1 97 ? 11.296 6.440 -19.611 1.00 93.12 97 ALA A CA 1
ATOM 712 C C . ALA A 1 97 ? 9.827 6.585 -19.175 1.00 93.12 97 ALA A C 1
ATOM 714 O O . ALA A 1 97 ? 8.935 6.496 -20.015 1.00 93.12 97 ALA A O 1
ATOM 715 N N . GLY A 1 98 ? 9.542 6.797 -17.883 1.00 94.31 98 GLY A N 1
ATOM 716 C CA . GLY A 1 98 ? 8.169 6.986 -17.414 1.00 94.31 98 GLY A CA 1
ATOM 717 C C . GLY A 1 98 ? 7.947 6.663 -15.941 1.00 94.31 98 GLY A C 1
ATOM 718 O O . GLY A 1 98 ? 8.889 6.479 -15.167 1.00 94.31 98 GLY A O 1
ATOM 719 N N . LYS A 1 99 ? 6.670 6.605 -15.548 1.00 97.06 99 LYS A N 1
ATOM 720 C CA . LYS A 1 99 ? 6.238 6.308 -14.176 1.00 97.06 99 LYS A CA 1
ATOM 721 C C . LYS A 1 99 ? 5.026 5.384 -14.174 1.00 97.06 99 LYS A C 1
ATOM 723 O O . LYS A 1 99 ? 4.160 5.517 -15.033 1.00 97.06 99 LYS A O 1
ATOM 728 N N . VAL A 1 100 ? 4.929 4.527 -13.163 1.00 97.69 100 VAL A N 1
ATOM 729 C CA . VAL A 1 100 ? 3.740 3.709 -12.886 1.00 97.69 100 VAL A CA 1
ATOM 730 C C . VAL A 1 100 ? 3.402 3.775 -11.400 1.00 97.69 100 VAL A C 1
ATOM 732 O O . VAL A 1 100 ? 4.296 3.821 -10.554 1.00 97.69 100 VAL A O 1
ATOM 735 N N . ASN A 1 101 ? 2.108 3.791 -11.089 1.00 97.31 101 ASN A N 1
ATOM 736 C CA . ASN A 1 101 ? 1.589 3.712 -9.727 1.00 97.31 101 ASN A CA 1
ATOM 737 C C . ASN A 1 101 ? 0.860 2.383 -9.549 1.00 97.31 101 ASN A C 1
ATOM 739 O O . ASN A 1 101 ? 0.016 2.035 -10.372 1.00 97.31 101 ASN A O 1
ATOM 743 N N . VAL A 1 102 ? 1.147 1.677 -8.460 1.00 98.19 102 VAL A N 1
ATOM 744 C CA . VAL A 1 102 ? 0.493 0.411 -8.117 1.00 98.19 102 VAL A CA 1
ATOM 745 C C . VAL A 1 102 ? 0.050 0.453 -6.666 1.00 98.19 102 VAL A C 1
ATOM 747 O O . VAL A 1 102 ? 0.798 0.892 -5.793 1.00 98.19 102 VAL A O 1
ATOM 750 N N . LEU A 1 103 ? -1.178 0.012 -6.414 1.00 98.06 103 LEU A N 1
ATOM 751 C CA . LEU A 1 103 ? -1.729 -0.128 -5.072 1.00 98.06 103 LEU A CA 1
ATOM 752 C C . LEU A 1 103 ? -1.564 -1.560 -4.577 1.00 98.06 103 LEU A C 1
ATOM 754 O O . LEU A 1 103 ? -1.697 -2.509 -5.347 1.00 98.06 103 LEU A O 1
ATOM 758 N N . SER A 1 104 ? -1.366 -1.708 -3.273 1.00 98.38 104 SER A N 1
ATOM 759 C CA . SER A 1 104 ? -1.545 -2.996 -2.616 1.00 98.38 104 SER A CA 1
ATOM 760 C C . SER A 1 104 ? -3.019 -3.403 -2.581 1.00 98.38 104 SER A C 1
ATOM 762 O O . SER A 1 104 ? -3.935 -2.578 -2.740 1.00 98.38 104 SER A O 1
ATOM 764 N N . ALA A 1 105 ? -3.251 -4.677 -2.266 1.00 98.06 105 ALA A N 1
ATOM 765 C CA . ALA A 1 105 ? -4.533 -5.105 -1.725 1.00 98.06 105 ALA A CA 1
ATOM 766 C C . ALA A 1 105 ? -4.879 -4.283 -0.459 1.00 98.06 105 ALA A C 1
ATOM 768 O O . ALA A 1 105 ? -3.966 -3.844 0.255 1.00 98.06 105 ALA A O 1
ATOM 769 N N . PRO A 1 106 ? -6.173 -4.026 -0.194 1.00 98.12 106 PRO A N 1
ATOM 770 C CA . PRO A 1 106 ? -6.591 -3.419 1.062 1.00 98.12 106 PRO A CA 1
ATOM 771 C C . PRO A 1 106 ? -6.366 -4.397 2.215 1.00 98.12 106 PRO A C 1
ATOM 773 O O . PRO A 1 106 ? -6.564 -5.601 2.062 1.00 98.12 106 PRO A O 1
ATOM 776 N N . THR A 1 107 ? -6.005 -3.877 3.384 1.00 98.50 107 THR A N 1
ATOM 777 C CA . THR A 1 107 ? -6.115 -4.642 4.630 1.00 98.50 107 THR A CA 1
ATOM 778 C C . THR A 1 107 ? -7.583 -4.888 4.983 1.00 98.50 107 THR A C 1
ATOM 780 O O . THR A 1 107 ? -8.485 -4.242 4.440 1.00 98.50 107 THR A O 1
ATOM 783 N N . ALA A 1 108 ? -7.826 -5.743 5.981 1.00 97.88 108 ALA A N 1
ATOM 784 C CA . ALA A 1 108 ? -9.070 -5.673 6.741 1.00 97.88 108 ALA A CA 1
ATOM 785 C C . ALA A 1 108 ? -9.279 -4.255 7.312 1.00 97.88 108 ALA A C 1
ATOM 787 O O . ALA A 1 108 ? -8.329 -3.466 7.423 1.00 97.88 108 ALA A O 1
ATOM 788 N N . ALA A 1 109 ? -10.524 -3.929 7.657 1.00 98.31 109 ALA A N 1
ATOM 789 C CA . ALA A 1 109 ? -10.822 -2.678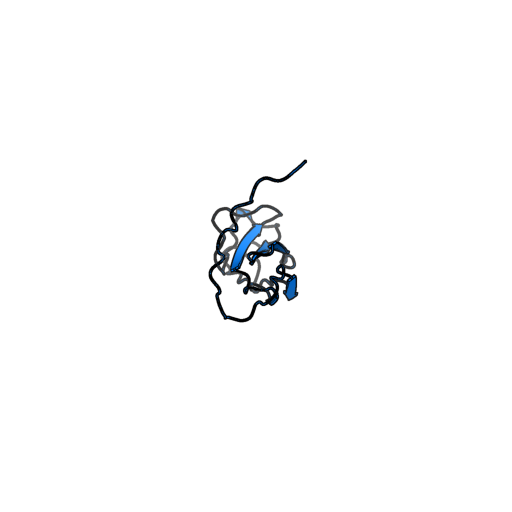 8.340 1.00 98.31 109 ALA A CA 1
ATOM 790 C C . ALA A 1 109 ? -10.031 -2.594 9.653 1.00 98.31 109 ALA A C 1
ATOM 792 O O . ALA A 1 109 ? -9.926 -3.584 10.377 1.00 98.31 109 ALA A O 1
ATOM 793 N N . VAL A 1 110 ? -9.471 -1.419 9.944 1.00 98.50 110 VAL A N 1
ATOM 794 C CA . VAL A 1 110 ? -8.720 -1.191 11.179 1.00 98.50 110 VAL A CA 1
ATOM 795 C C . VAL A 1 110 ? -9.647 -1.390 12.376 1.00 98.50 110 VAL A C 1
ATOM 797 O O . VAL A 1 110 ? -10.710 -0.768 12.441 1.00 98.50 110 VAL A O 1
ATOM 800 N N . VAL A 1 111 ? -9.236 -2.222 13.328 1.00 98.38 111 VAL A N 1
ATOM 801 C CA . VAL A 1 111 ? -9.943 -2.425 14.601 1.00 98.38 111 VAL A CA 1
ATOM 802 C C . VAL A 1 111 ? -9.334 -1.573 15.716 1.00 98.38 111 VAL A C 1
ATOM 804 O O . VAL A 1 111 ? -8.180 -1.145 15.634 1.00 98.38 111 VAL A O 1
ATOM 807 N N . ALA A 1 112 ? -10.124 -1.295 16.753 1.00 96.06 112 ALA A N 1
ATOM 808 C CA . ALA A 1 112 ? -9.631 -0.634 17.959 1.00 96.06 112 ALA A CA 1
ATOM 809 C C . ALA A 1 112 ? -8.593 -1.506 18.694 1.00 96.06 112 ALA A C 1
ATOM 811 O O . ALA A 1 112 ? -8.519 -2.712 18.453 1.00 96.06 112 ALA A O 1
ATOM 812 N N . ALA A 1 113 ? -7.777 -0.864 19.535 1.00 87.81 113 ALA A N 1
ATOM 813 C CA . ALA A 1 113 ? -6.755 -1.526 20.345 1.00 87.81 113 ALA A CA 1
ATOM 814 C C . ALA A 1 113 ? -7.368 -2.509 21.350 1.00 87.81 113 ALA A C 1
ATOM 816 O O . ALA A 1 113 ? -8.437 -2.184 21.912 1.00 87.81 113 ALA A O 1
#

Solvent-accessible surface area (backbone atoms only — not comparable to full-atom values): 6529 Å² total; per-residue (Å²): 136,88,79,84,83,75,81,76,76,80,73,78,87,68,96,59,85,87,70,75,66,31,47,34,44,79,80,37,72,25,45,75,46,70,58,54,24,32,77,33,63,31,41,49,52,74,45,40,69,49,37,29,60,77,48,51,79,47,46,39,33,26,50,66,88,40,76,46,88,90,40,51,59,62,56,49,61,47,47,81,92,40,50,73,26,34,42,33,42,38,30,37,34,36,30,93,52,34,69,40,79,47,61,26,68,67,48,62,51,19,37,77,113

Sequence (113 aa):
MLTTKQRKRRFASYIGGVTNPAAPANTVAPAITGTAQVGQTLTASAGT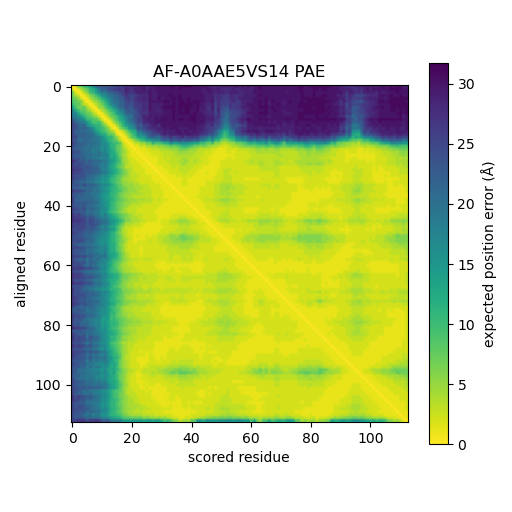FTGTPTPTIDRQWIVGGFEVPGAFGLTFVPRAQDVGKTVRVRTRAQSLAGKVNVLSAPTAAVVAA

Nearest PDB structures (foldseek):
  3bfo-assembly4_D  TM=4.886E-01  e=4.114E-02  Homo sapiens
  5vl3-assembly4_T  TM=5.917E-01  e=1.320E-01  Homo sapiens
  3k0w-assembly1_A  TM=4.744E-01  e=3.902E-02  Homo sapiens
  5vl3-assembly1_Q  TM=5.407E-01  e=8.639E-02  Homo sapiens
  4ybh-assembly1_A  TM=5.514E-01  e=3.809E-01  Homo sapiens

Foldseek 3Di:
DDDDDPPDDPPPDDPDDPDPWFWKDFPFFKEWDWAQEAQTKIFIDLGDIDTPPFWDKWKFKDAQRHTDPPRGDRIDGDHPVRAQIWIKMWIWTDDPHGIDIGIYDTHPGYHYD

Mean predicted aligned error: 8.26 Å

Secondary structure (DSSP, 8-state):
---------------S--PPPEEEEEEE---EES--BTTPPEEE---EEEEESPPEEEEEEEETTEE-TT--SSEE---GGGTTPBEEEEEEEEETTEEEEEEPPPPSBPBP-

Radius of gyration: 21.05 Å; Cα contacts (8 Å, |Δi|>4): 256; chains: 1; bounding box: 44×35×72 Å

Organism: NCBI:txid1972867

pLDDT: mean 88.6, std 18.73, range [32.31, 98.69]